Protein AF-A0A947YCX5-F1 (afdb_monomer)

Sequence (75 aa):
LFVFVLNKDIPATNNSAERALRHSVIARKISGGTRSAKGSKTKEVLSSLFGTWDTKGLNPLKECGKLLTNPNYAI

Solvent-accessible surface area (backbone atoms only — not comparable to full-atom values): 4646 Å² total; per-residue (Å²): 141,64,64,35,80,82,34,85,89,42,70,89,58,84,49,73,68,59,57,66,45,46,62,59,55,51,49,31,67,75,67,70,53,64,93,43,72,69,51,43,51,52,51,51,54,49,52,50,54,52,50,52,30,53,77,68,73,44,61,58,69,62,52,49,52,51,56,77,68,38,83,89,66,72,127

pLDDT: mean 88.91, std 9.34, range [49.09, 97.69]

Radius of gyration: 16.47 Å; Cα contacts (8 Å, |Δi|>4): 27; chains: 1; bounding box: 42×24×40 Å

Secondary structure (DSSP, 8-state):
--HHHH-TTS-SSPPHHHHHHHHHHHHHHHH---SSHHHHHHHHHHHHHHHHHHHTT--HHHHHHHHHH-GGG--

Mean predicted aligned error: 6.35 Å

Structure (mmCIF, N/CA/C/O backbone):
data_AF-A0A947YCX5-F1
#
_entry.id   AF-A0A947YCX5-F1
#
loop_
_atom_site.group_PDB
_atom_site.id
_atom_site.type_symbol
_atom_site.label_atom_id
_atom_site.label_alt_id
_atom_site.label_comp_id
_atom_site.label_asym_id
_atom_site.label_entity_id
_atom_site.label_seq_id
_atom_site.pdbx_PDB_ins_code
_atom_site.Cartn_x
_atom_site.Cartn_y
_atom_site.Cartn_z
_atom_site.occupancy
_atom_site.B_iso_or_equiv
_atom_site.auth_seq_id
_atom_site.auth_comp_id
_atom_site.auth_asym_id
_atom_site.auth_atom_id
_atom_site.pdbx_PDB_model_num
ATOM 1 N N . LEU A 1 1 ? 22.915 -7.117 -8.274 1.00 66.00 1 LEU A N 1
ATOM 2 C CA . LEU A 1 1 ? 22.753 -5.684 -8.613 1.00 66.00 1 LEU A CA 1
ATOM 3 C C . LEU A 1 1 ? 22.859 -5.409 -10.123 1.00 66.00 1 LEU A C 1
ATOM 5 O O . LEU A 1 1 ? 22.114 -4.571 -10.596 1.00 66.00 1 LEU A O 1
ATOM 9 N N . PHE A 1 2 ? 23.678 -6.138 -10.903 1.00 81.62 2 PHE A N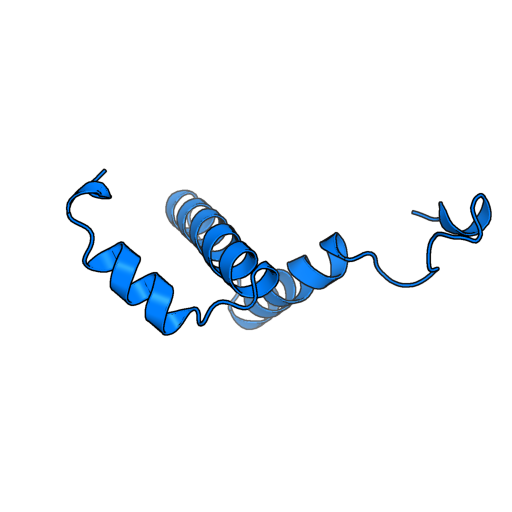 1
ATOM 10 C CA . PHE A 1 2 ? 23.887 -5.873 -12.346 1.00 81.62 2 PHE A CA 1
ATOM 11 C C . PHE A 1 2 ? 23.463 -7.022 -13.284 1.00 81.62 2 PHE A C 1
ATOM 13 O O . PHE A 1 2 ? 24.161 -7.341 -14.240 1.00 81.62 2 PHE A O 1
ATOM 20 N N . VAL A 1 3 ? 22.329 -7.681 -13.021 1.00 83.12 3 VAL A N 1
ATOM 21 C CA . VAL A 1 3 ? 21.891 -8.853 -13.820 1.00 83.12 3 VAL A CA 1
ATOM 22 C C . VAL A 1 3 ? 21.649 -8.487 -15.295 1.00 83.12 3 VAL A C 1
ATOM 24 O O . VAL A 1 3 ? 21.888 -9.307 -16.176 1.00 83.12 3 VAL A O 1
ATOM 27 N N . PHE A 1 4 ? 21.292 -7.230 -15.577 1.00 85.44 4 PHE A N 1
ATOM 28 C CA . PHE A 1 4 ? 21.138 -6.697 -16.935 1.00 85.44 4 PHE A CA 1
ATOM 29 C C . PHE A 1 4 ? 22.424 -6.729 -17.784 1.00 85.44 4 PHE A C 1
ATOM 31 O O . PHE A 1 4 ? 22.356 -6.671 -19.006 1.00 85.44 4 PHE A O 1
ATOM 38 N N . VAL A 1 5 ? 23.608 -6.833 -17.162 1.00 90.38 5 VAL A N 1
ATOM 39 C CA . VAL A 1 5 ? 24.884 -6.989 -17.886 1.00 90.38 5 VAL A CA 1
ATOM 40 C C . VAL A 1 5 ? 24.991 -8.385 -18.503 1.00 90.38 5 VAL A C 1
ATOM 42 O O . VAL A 1 5 ? 25.564 -8.546 -19.576 1.00 90.38 5 VAL A O 1
ATOM 45 N N . LEU A 1 6 ? 24.419 -9.392 -17.835 1.00 93.81 6 LEU A N 1
ATOM 46 C CA . LEU A 1 6 ? 24.436 -10.789 -18.273 1.00 93.81 6 LEU A CA 1
ATOM 47 C C . LEU A 1 6 ? 23.209 -11.154 -19.119 1.00 93.81 6 LEU A C 1
ATOM 49 O O . LEU A 1 6 ? 23.275 -12.087 -19.914 1.00 93.81 6 LEU A O 1
ATOM 53 N N . ASN A 1 7 ? 22.096 -10.433 -18.958 1.00 88.56 7 ASN A N 1
ATOM 54 C CA . ASN A 1 7 ? 20.846 -10.688 -19.667 1.00 88.56 7 ASN A CA 1
ATOM 55 C C . ASN A 1 7 ? 20.240 -9.379 -20.206 1.00 88.56 7 ASN A C 1
ATOM 57 O O . ASN A 1 7 ? 19.780 -8.541 -19.432 1.00 88.56 7 ASN A O 1
ATOM 61 N N . LYS A 1 8 ? 20.203 -9.246 -21.539 1.00 86.50 8 LYS A N 1
ATOM 62 C CA . LYS A 1 8 ? 19.722 -8.053 -22.260 1.00 86.50 8 LYS A CA 1
ATOM 63 C C . LYS A 1 8 ? 18.212 -7.818 -22.140 1.00 86.50 8 LYS A C 1
ATOM 65 O O . LYS A 1 8 ? 17.774 -6.693 -22.360 1.00 86.50 8 LYS A O 1
ATOM 70 N N . ASP A 1 9 ? 17.438 -8.838 -21.770 1.00 87.94 9 ASP A N 1
ATOM 71 C CA . ASP A 1 9 ? 15.986 -8.726 -21.581 1.00 87.94 9 ASP A CA 1
ATOM 72 C C . ASP A 1 9 ? 15.629 -8.048 -20.250 1.00 87.94 9 ASP A C 1
ATOM 74 O O . ASP A 1 9 ? 14.489 -7.636 -20.028 1.00 87.94 9 ASP A O 1
ATOM 78 N N . ILE A 1 10 ? 16.603 -7.914 -19.344 1.00 83.31 10 ILE A N 1
ATOM 79 C CA . ILE A 1 10 ? 16.417 -7.246 -18.061 1.00 83.31 10 ILE 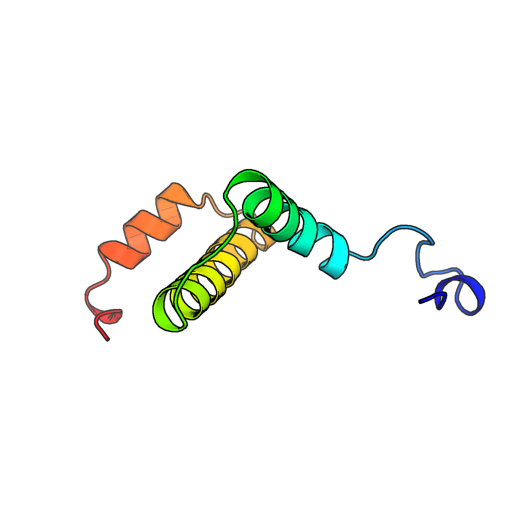A CA 1
ATOM 80 C C . ILE A 1 10 ? 16.797 -5.770 -18.221 1.00 83.31 10 ILE A C 1
ATOM 82 O O . ILE A 1 10 ? 17.949 -5.467 -18.533 1.00 83.31 10 ILE A O 1
ATOM 86 N N . PRO A 1 11 ? 15.879 -4.823 -17.969 1.00 82.88 11 PRO A N 1
ATOM 87 C CA . PRO A 1 11 ? 16.199 -3.408 -18.068 1.00 82.88 11 PRO A CA 1
ATOM 88 C C . PRO A 1 11 ? 17.242 -2.999 -17.018 1.00 82.88 11 PRO A C 1
ATOM 90 O O . PRO A 1 11 ? 17.180 -3.410 -15.862 1.00 82.88 11 PRO A O 1
ATOM 93 N N . ALA A 1 12 ? 18.168 -2.120 -17.411 1.00 84.25 12 ALA A N 1
ATOM 94 C CA . ALA A 1 12 ? 19.208 -1.564 -16.534 1.00 84.25 12 ALA A CA 1
ATOM 95 C C . ALA A 1 12 ? 18.685 -0.532 -15.512 1.00 84.25 12 ALA A C 1
ATOM 97 O O . ALA A 1 12 ? 19.457 0.082 -14.777 1.00 84.25 12 ALA A O 1
ATOM 98 N N . THR A 1 13 ? 17.374 -0.300 -15.491 1.00 82.38 13 THR A N 1
ATOM 99 C CA . THR A 1 13 ? 16.713 0.626 -14.572 1.00 82.38 13 THR A CA 1
ATOM 100 C C . THR A 1 13 ? 16.322 -0.092 -13.282 1.00 82.38 13 THR A C 1
ATOM 102 O O . THR A 1 13 ? 16.193 -1.317 -13.262 1.00 82.38 13 THR A O 1
ATOM 105 N N . ASN A 1 14 ? 16.114 0.663 -12.193 1.00 74.25 14 ASN A N 1
ATOM 106 C CA . ASN A 1 14 ? 15.651 0.090 -10.924 1.00 74.25 14 ASN A CA 1
ATOM 107 C C . ASN A 1 14 ? 14.448 -0.820 -11.158 1.00 74.25 14 ASN A C 1
ATOM 109 O O . ASN A 1 14 ? 13.471 -0.403 -11.788 1.00 74.25 14 ASN A O 1
ATOM 113 N N . ASN A 1 15 ? 14.514 -2.038 -10.629 1.00 82.56 15 ASN A N 1
ATOM 114 C CA . ASN A 1 15 ? 13.487 -3.050 -10.842 1.00 82.56 15 ASN A CA 1
ATOM 115 C C . ASN A 1 15 ? 12.132 -2.619 -10.238 1.00 82.56 15 ASN A C 1
ATOM 117 O O . ASN A 1 15 ? 12.028 -1.660 -9.466 1.00 82.56 15 ASN A O 1
ATOM 121 N N . SER A 1 16 ? 11.059 -3.318 -10.611 1.00 80.81 16 SER A N 1
ATOM 122 C CA . SER A 1 16 ? 9.704 -3.018 -10.128 1.00 80.81 16 SER A CA 1
ATOM 123 C C . SER A 1 16 ? 9.605 -3.025 -8.598 1.00 80.81 16 SER A C 1
ATOM 125 O O . SER A 1 16 ? 8.954 -2.146 -8.035 1.00 80.81 16 SER A O 1
ATOM 127 N N . ALA A 1 17 ? 10.300 -3.948 -7.927 1.00 79.50 17 ALA A N 1
ATOM 128 C CA . ALA A 1 17 ? 10.310 -4.047 -6.471 1.00 79.50 17 ALA A CA 1
ATOM 129 C C . ALA A 1 17 ? 10.962 -2.819 -5.804 1.00 79.50 17 ALA A C 1
ATOM 131 O O . ALA A 1 17 ? 10.400 -2.230 -4.882 1.00 79.50 17 ALA A O 1
ATOM 132 N N . GLU A 1 18 ? 12.106 -2.362 -6.307 1.00 83.44 18 GLU A N 1
ATOM 133 C CA . GLU A 1 18 ? 12.798 -1.163 -5.826 1.00 83.44 18 GLU A CA 1
ATOM 134 C C . GLU A 1 18 ? 11.964 0.103 -6.041 1.00 83.44 18 GLU A C 1
ATOM 136 O O . GLU A 1 18 ? 11.920 0.976 -5.171 1.00 83.44 18 GLU A O 1
ATOM 141 N N . ARG A 1 19 ? 11.270 0.211 -7.183 1.00 85.38 19 ARG A N 1
ATOM 142 C CA . ARG A 1 19 ? 10.355 1.334 -7.440 1.00 85.38 19 ARG A CA 1
ATOM 143 C C . ARG A 1 19 ? 9.163 1.319 -6.489 1.00 85.38 19 ARG A C 1
ATOM 145 O O . ARG A 1 19 ? 8.816 2.375 -5.964 1.00 85.38 19 ARG A O 1
ATOM 152 N N . ALA A 1 20 ? 8.590 0.147 -6.218 1.00 84.19 20 ALA A N 1
ATOM 153 C CA . ALA A 1 20 ? 7.490 0.003 -5.268 1.00 84.19 20 ALA A CA 1
ATOM 154 C C . ALA A 1 20 ? 7.892 0.465 -3.855 1.00 84.19 20 ALA A C 1
ATOM 156 O O . ALA A 1 20 ? 7.129 1.163 -3.186 1.00 84.19 20 ALA A O 1
ATOM 157 N N . LEU A 1 21 ? 9.126 0.173 -3.425 1.00 85.69 21 LEU A N 1
ATOM 158 C CA . LEU A 1 21 ? 9.639 0.599 -2.120 1.00 85.69 21 LEU A CA 1
ATOM 159 C C . LEU A 1 21 ? 9.856 2.115 -2.008 1.00 85.69 21 LEU A C 1
ATOM 161 O O . LEU A 1 21 ? 9.800 2.646 -0.895 1.00 85.69 21 LEU A O 1
ATOM 165 N N . ARG A 1 22 ? 10.075 2.824 -3.127 1.00 88.44 22 ARG A N 1
ATOM 166 C CA . ARG A 1 22 ? 10.485 4.241 -3.171 1.00 88.44 22 ARG A CA 1
ATOM 167 C C . ARG A 1 22 ? 9.580 5.151 -2.334 1.00 88.44 22 ARG A C 1
ATOM 169 O O . ARG A 1 22 ? 10.081 5.982 -1.576 1.00 88.44 22 ARG A O 1
ATOM 176 N N . HIS A 1 23 ? 8.267 4.950 -2.415 1.00 88.25 23 HIS A N 1
ATOM 177 C CA . HIS A 1 23 ? 7.281 5.729 -1.663 1.00 88.25 23 HIS A CA 1
ATOM 178 C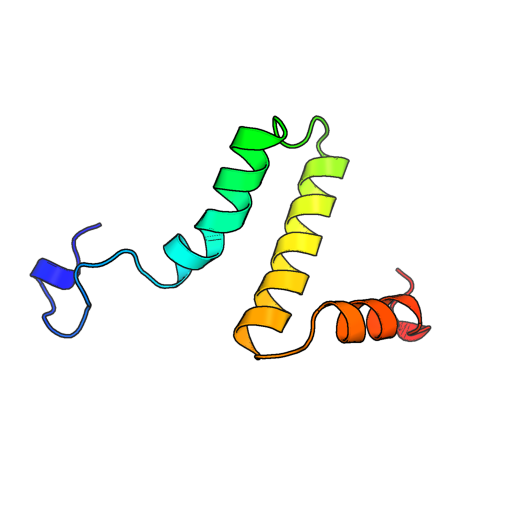 C . HIS A 1 23 ? 7.461 5.579 -0.147 1.00 88.25 23 HIS A C 1
ATOM 180 O O . HIS A 1 23 ? 7.464 6.572 0.583 1.00 88.25 23 HIS A O 1
ATOM 186 N N . SER A 1 24 ? 7.689 4.355 0.332 1.00 89.94 24 SER A N 1
ATOM 187 C CA . SER A 1 24 ? 7.880 4.073 1.757 1.00 89.94 24 SER A CA 1
ATOM 188 C C . SER A 1 24 ? 9.198 4.635 2.296 1.00 89.94 24 SER A C 1
ATOM 190 O O . SER A 1 24 ? 9.222 5.153 3.415 1.00 89.94 24 SER A O 1
ATOM 192 N N . VAL A 1 25 ? 10.281 4.613 1.509 1.00 91.56 25 VAL A N 1
ATOM 193 C CA . VAL A 1 25 ? 11.571 5.206 1.922 1.00 91.56 25 VAL A CA 1
ATOM 194 C C . VAL A 1 25 ? 11.492 6.731 1.993 1.00 91.56 25 VAL A C 1
ATOM 196 O O . VAL A 1 25 ? 11.982 7.321 2.955 1.00 91.56 25 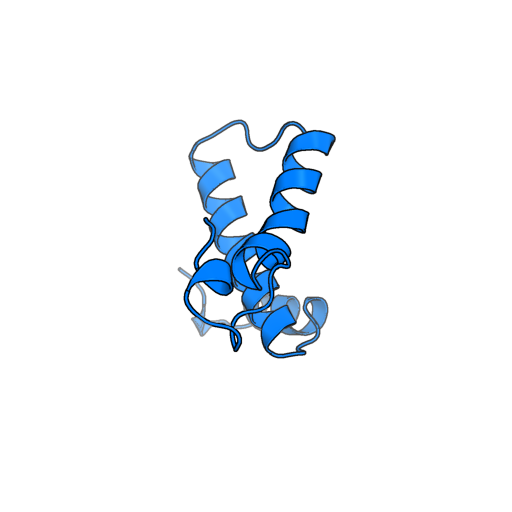VAL A O 1
ATOM 199 N N . ILE A 1 26 ? 10.839 7.368 1.014 1.00 94.12 26 ILE A N 1
ATOM 200 C CA . ILE A 1 26 ? 10.613 8.821 1.008 1.00 94.12 26 ILE A CA 1
ATOM 201 C C . ILE A 1 26 ? 9.744 9.221 2.201 1.00 94.12 26 ILE A C 1
ATOM 203 O O . ILE A 1 26 ? 10.123 10.116 2.955 1.00 94.12 26 ILE A O 1
ATOM 207 N N . ALA A 1 27 ? 8.627 8.522 2.425 1.00 92.25 27 ALA A N 1
ATOM 208 C CA . ALA A 1 27 ? 7.743 8.790 3.554 1.00 92.25 27 ALA A CA 1
ATOM 209 C C . ALA A 1 27 ? 8.490 8.684 4.890 1.00 92.25 27 ALA A C 1
ATOM 211 O O . ALA A 1 27 ? 8.387 9.583 5.717 1.00 92.25 27 ALA A O 1
ATOM 212 N N . ARG A 1 28 ? 9.309 7.638 5.077 1.00 93.94 28 ARG A N 1
ATOM 213 C CA . ARG A 1 28 ? 10.156 7.485 6.269 1.00 93.94 28 ARG A CA 1
ATOM 214 C C . ARG A 1 28 ? 11.147 8.639 6.422 1.00 93.94 28 ARG A C 1
ATOM 216 O O . ARG A 1 28 ? 11.341 9.105 7.541 1.00 93.94 28 ARG A O 1
ATOM 223 N N . LYS A 1 29 ? 11.783 9.079 5.332 1.00 96.00 29 LYS A N 1
ATOM 224 C CA . LYS A 1 29 ? 12.753 10.183 5.358 1.00 96.00 29 LYS A CA 1
ATOM 225 C C . LYS A 1 29 ? 12.097 11.498 5.779 1.00 96.00 29 LYS A C 1
ATOM 227 O O . LYS A 1 29 ? 12.677 12.221 6.577 1.00 96.00 29 LYS A O 1
ATOM 232 N N . ILE A 1 30 ? 10.902 11.780 5.263 1.00 96.94 30 ILE A N 1
ATOM 233 C CA . ILE A 1 30 ? 10.157 13.010 5.560 1.00 96.94 30 ILE A CA 1
ATOM 234 C C . ILE A 1 30 ? 9.564 12.966 6.975 1.00 96.94 30 ILE A C 1
ATOM 236 O O . ILE A 1 30 ? 9.657 13.943 7.708 1.00 96.94 30 ILE A O 1
ATOM 240 N N . SER A 1 31 ? 8.969 11.840 7.378 1.00 93.94 31 SER A N 1
ATOM 241 C CA . SER A 1 31 ? 8.223 11.734 8.640 1.00 93.94 31 SER A CA 1
ATOM 242 C C . SER A 1 31 ? 9.065 11.298 9.845 1.00 93.94 31 SER A C 1
ATOM 244 O O . SER A 1 31 ? 8.535 11.197 10.948 1.00 93.94 31 SER A O 1
ATOM 246 N N . GLY A 1 32 ? 10.335 10.928 9.645 1.00 95.31 32 GLY A N 1
ATOM 247 C CA . GLY A 1 32 ? 11.174 10.299 10.673 1.00 95.31 32 GLY A CA 1
ATOM 248 C C . GLY A 1 32 ? 10.845 8.825 10.963 1.00 95.31 32 GLY A C 1
ATOM 249 O O . GLY A 1 32 ? 11.423 8.239 11.876 1.00 95.31 32 GLY A O 1
ATOM 250 N N . GLY A 1 33 ? 9.953 8.200 10.186 1.00 93.88 33 GLY A N 1
ATOM 251 C CA . GLY A 1 33 ? 9.589 6.788 10.335 1.00 93.88 33 GLY A CA 1
ATOM 252 C C . GLY A 1 3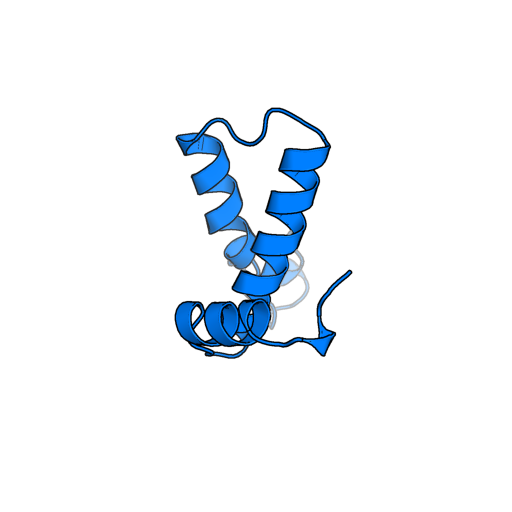3 ? 8.753 6.462 11.578 1.00 93.88 33 GLY A C 1
ATOM 253 O O . GLY A 1 33 ? 8.038 7.302 12.117 1.00 93.88 33 GLY A O 1
ATOM 254 N N . THR A 1 34 ? 8.798 5.197 11.998 1.00 95.81 34 THR A N 1
ATOM 255 C CA . THR A 1 34 ? 8.069 4.663 13.157 1.00 95.81 34 THR A CA 1
ATOM 256 C C . THR A 1 34 ? 8.959 4.652 14.404 1.00 95.81 34 THR A C 1
ATOM 258 O O . THR A 1 34 ? 10.170 4.469 14.310 1.00 95.81 34 THR A O 1
ATOM 261 N N . ARG A 1 35 ? 8.361 4.836 15.591 1.00 95.94 35 ARG A N 1
ATOM 262 C CA . ARG A 1 35 ? 9.074 4.893 16.888 1.00 95.94 35 ARG A CA 1
ATOM 263 C C . ARG A 1 35 ? 8.806 3.702 17.816 1.00 95.94 35 ARG A C 1
ATOM 265 O O . ARG A 1 35 ? 9.211 3.717 18.971 1.00 95.94 35 ARG A O 1
ATOM 272 N N . SER A 1 36 ? 8.102 2.677 17.339 1.00 97.50 36 SER A N 1
ATOM 273 C CA . SER A 1 36 ? 7.807 1.468 18.115 1.00 97.50 36 SER A CA 1
ATOM 274 C C . SER A 1 36 ? 7.691 0.245 17.211 1.00 97.50 36 SER A C 1
ATOM 276 O O . SER A 1 36 ? 7.337 0.373 16.037 1.00 97.50 36 SER A O 1
ATOM 278 N N . ALA A 1 37 ? 7.937 -0.947 17.763 1.00 97.69 37 ALA A N 1
ATOM 279 C CA . ALA A 1 37 ? 7.781 -2.211 17.038 1.00 97.69 37 ALA A CA 1
ATOM 280 C C . ALA A 1 37 ? 6.347 -2.393 16.512 1.00 97.69 37 ALA A C 1
ATOM 282 O O . ALA A 1 37 ? 6.150 -2.740 15.348 1.00 97.69 37 ALA A O 1
ATOM 283 N N . LYS A 1 38 ? 5.344 -2.057 17.338 1.00 97.56 38 LYS A N 1
ATOM 284 C CA . LYS A 1 38 ? 3.930 -2.057 16.938 1.00 97.56 38 LYS A CA 1
ATOM 285 C C . LYS A 1 38 ? 3.685 -1.117 15.756 1.00 97.56 38 LYS A C 1
ATOM 287 O O . LYS A 1 38 ? 3.088 -1.530 14.770 1.00 97.56 38 LYS A O 1
ATOM 292 N N . GLY A 1 39 ? 4.196 0.115 15.820 1.00 96.38 39 GLY A N 1
ATOM 293 C CA . GLY A 1 39 ? 4.066 1.086 14.732 1.00 96.38 39 GLY A CA 1
ATOM 294 C C . GLY A 1 39 ? 4.730 0.614 13.437 1.00 96.38 39 GLY A C 1
ATOM 295 O O . GLY A 1 39 ? 4.134 0.734 12.368 1.00 96.38 39 GLY A O 1
ATOM 296 N N . SER A 1 40 ? 5.926 0.024 13.529 1.00 95.19 40 SER A N 1
ATOM 297 C CA . SER A 1 40 ? 6.617 -0.584 12.385 1.00 95.19 40 SER A CA 1
ATOM 298 C C . SER A 1 40 ? 5.782 -1.692 11.754 1.00 95.19 40 SER A C 1
ATOM 300 O O . SER A 1 40 ? 5.585 -1.675 10.541 1.00 95.19 40 SER A O 1
ATOM 302 N N . LYS A 1 41 ? 5.217 -2.595 12.567 1.00 96.19 41 LYS A N 1
ATOM 303 C CA . LYS A 1 41 ? 4.391 -3.689 12.050 1.00 96.19 41 LYS A CA 1
ATOM 304 C C . LYS A 1 41 ? 3.107 -3.185 11.397 1.00 96.19 41 LYS A C 1
ATOM 306 O O . LYS A 1 41 ? 2.760 -3.637 10.311 1.00 96.19 41 LYS A O 1
ATOM 311 N N . THR A 1 42 ? 2.434 -2.206 12.000 1.00 94.38 42 THR A N 1
ATOM 312 C CA . THR A 1 42 ? 1.265 -1.564 11.386 1.00 94.38 42 THR A CA 1
ATOM 313 C C . THR A 1 42 ? 1.628 -0.929 10.044 1.00 94.38 42 THR A C 1
ATOM 315 O O . THR A 1 42 ? 0.928 -1.145 9.057 1.00 94.38 42 THR A O 1
ATOM 318 N N . LYS A 1 43 ? 2.738 -0.181 9.967 1.00 93.50 43 LYS A N 1
ATOM 319 C CA . LYS A 1 43 ? 3.173 0.466 8.722 1.00 93.50 43 LYS A CA 1
ATOM 320 C C . LYS A 1 43 ? 3.512 -0.550 7.630 1.00 93.50 43 LYS A C 1
ATOM 322 O O . LYS A 1 43 ? 3.165 -0.312 6.477 1.00 93.50 43 LYS A O 1
ATOM 327 N N . GLU A 1 44 ? 4.155 -1.658 7.987 1.00 93.25 44 GLU A N 1
ATOM 328 C CA . GLU A 1 44 ? 4.473 -2.771 7.085 1.00 93.25 44 GLU A CA 1
ATOM 329 C C . GLU A 1 44 ? 3.200 -3.392 6.490 1.00 93.25 44 GLU A C 1
ATOM 331 O O . GLU A 1 44 ? 3.068 -3.468 5.268 1.00 93.25 44 GLU A O 1
ATOM 336 N N . VAL A 1 45 ? 2.229 -3.753 7.338 1.00 93.81 45 VAL A N 1
ATOM 337 C CA . VAL A 1 45 ? 0.949 -4.341 6.906 1.00 93.81 45 VAL A CA 1
ATOM 338 C C . VAL A 1 45 ? 0.189 -3.382 5.993 1.00 93.81 45 VAL A C 1
ATOM 340 O O . VAL A 1 45 ? -0.224 -3.771 4.901 1.00 93.81 45 VAL A O 1
ATOM 343 N N . LEU A 1 46 ? 0.057 -2.113 6.391 1.00 93.00 46 LEU A N 1
ATOM 344 C CA . LEU A 1 46 ? -0.621 -1.110 5.572 1.00 93.00 46 LEU A CA 1
ATOM 345 C C . LEU A 1 46 ? 0.098 -0.915 4.231 1.00 93.00 46 LEU A C 1
ATOM 347 O O . LEU A 1 46 ? -0.549 -0.949 3.190 1.00 93.00 46 LEU A O 1
ATOM 351 N N . SER A 1 47 ? 1.428 -0.769 4.222 1.00 91.75 47 SER A N 1
ATOM 352 C CA . SER A 1 47 ? 2.196 -0.611 2.977 1.00 91.75 47 SER A CA 1
ATOM 353 C C . SER A 1 47 ? 1.990 -1.784 2.016 1.00 91.75 47 SER A C 1
ATOM 355 O O . SER A 1 47 ? 1.931 -1.563 0.809 1.00 91.75 47 SER A O 1
ATOM 357 N N . SER A 1 48 ? 1.867 -3.007 2.537 1.00 91.94 48 SER A N 1
ATOM 358 C CA . SER A 1 48 ? 1.583 -4.202 1.738 1.00 91.94 48 SER A CA 1
ATOM 359 C C . SER A 1 48 ? 0.170 -4.179 1.142 1.00 91.94 48 SER A C 1
ATOM 361 O O . SER A 1 48 ? 0.006 -4.394 -0.060 1.00 91.94 48 SER A O 1
ATOM 363 N N . LEU A 1 49 ? -0.848 -3.840 1.945 1.00 93.81 49 LEU A N 1
ATOM 364 C CA . LEU A 1 49 ? -2.238 -3.724 1.482 1.00 93.81 49 LEU A CA 1
ATOM 365 C C . LEU A 1 49 ? -2.375 -2.672 0.374 1.00 93.81 49 LEU A C 1
ATOM 367 O O . LEU A 1 49 ? -2.850 -2.979 -0.719 1.00 93.81 49 LEU A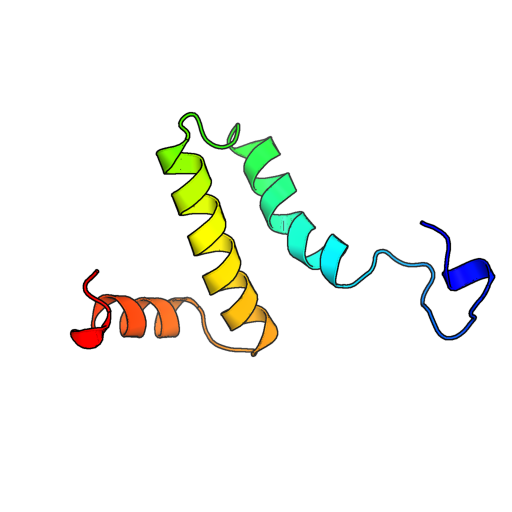 O 1
ATOM 371 N N . PHE A 1 50 ? -1.888 -1.456 0.632 1.00 92.62 50 PHE A N 1
ATOM 372 C CA . PHE A 1 50 ? -1.948 -0.354 -0.326 1.00 92.62 50 PHE A CA 1
ATOM 373 C C . PHE A 1 50 ? -1.150 -0.657 -1.600 1.00 92.62 50 PHE A C 1
ATOM 375 O O . PHE A 1 50 ? -1.657 -0.428 -2.695 1.00 92.62 50 PHE A O 1
ATOM 382 N N . GLY A 1 51 ? 0.052 -1.232 -1.476 1.00 91.31 51 GLY A N 1
ATOM 383 C CA . GLY A 1 51 ? 0.855 -1.641 -2.633 1.00 91.31 51 GLY A CA 1
ATOM 384 C C . GLY A 1 51 ? 0.190 -2.738 -3.470 1.00 91.31 51 GLY A C 1
ATOM 385 O O . GLY A 1 51 ? 0.277 -2.725 -4.698 1.00 91.31 51 GLY A O 1
ATOM 386 N N . THR A 1 52 ? -0.531 -3.659 -2.827 1.00 92.50 52 THR A N 1
ATOM 387 C CA . THR A 1 52 ? -1.292 -4.710 -3.518 1.00 92.50 52 THR A CA 1
ATOM 388 C C . THR A 1 52 ? -2.461 -4.127 -4.305 1.00 92.50 52 THR A C 1
ATOM 390 O O . THR A 1 52 ? -2.689 -4.529 -5.445 1.00 92.50 52 THR A O 1
ATOM 393 N N . TRP A 1 53 ? -3.210 -3.188 -3.721 1.00 95.00 53 TRP A N 1
ATOM 394 C CA . TRP A 1 53 ? -4.308 -2.517 -4.420 1.00 95.00 53 TRP A CA 1
ATOM 395 C C . TRP A 1 53 ? -3.807 -1.695 -5.606 1.00 95.00 53 TRP A C 1
ATOM 397 O O . TRP A 1 53 ? -4.376 -1.813 -6.688 1.00 95.00 53 TRP A O 1
ATOM 407 N N . ASP A 1 54 ? -2.705 -0.963 -5.436 1.00 91.12 54 ASP A N 1
ATOM 408 C CA . ASP A 1 54 ? -2.066 -0.185 -6.502 1.00 91.12 54 ASP A CA 1
ATOM 409 C C . ASP A 1 54 ? -1.611 -1.076 -7.669 1.00 91.12 54 ASP A C 1
ATOM 411 O O . ASP A 1 54 ? -1.984 -0.848 -8.818 1.00 91.12 54 ASP A O 1
ATOM 415 N N . THR A 1 55 ? -0.922 -2.184 -7.371 1.00 90.56 55 THR A N 1
ATOM 416 C CA . THR A 1 55 ? -0.465 -3.148 -8.393 1.00 90.56 55 THR A CA 1
ATOM 417 C C . THR A 1 55 ? -1.631 -3.778 -9.167 1.00 90.56 55 THR A C 1
ATOM 419 O O . THR A 1 55 ? -1.483 -4.143 -10.330 1.00 90.56 55 THR A O 1
ATOM 422 N N . LYS A 1 56 ? -2.806 -3.900 -8.538 1.00 94.50 56 LYS A N 1
ATOM 423 C CA . LYS A 1 56 ? -4.037 -4.408 -9.165 1.00 94.50 56 LYS A CA 1
ATOM 424 C C . LYS A 1 56 ? -4.864 -3.321 -9.868 1.00 94.50 56 LYS A C 1
ATOM 426 O O . LYS A 1 56 ? -5.921 -3.644 -10.404 1.00 94.50 56 LYS A O 1
ATOM 431 N N . GLY A 1 57 ? -4.439 -2.056 -9.844 1.00 95.44 57 GLY A N 1
ATOM 432 C CA . GLY A 1 57 ? -5.203 -0.931 -10.395 1.00 95.44 57 GLY A CA 1
ATOM 433 C C . GLY A 1 57 ? -6.502 -0.633 -9.635 1.00 95.44 57 GLY A C 1
ATOM 434 O O . GLY A 1 57 ? -7.450 -0.098 -10.208 1.00 95.44 57 GLY A O 1
ATOM 435 N N . LEU A 1 58 ? -6.583 -1.009 -8.356 1.00 96.88 58 LEU A N 1
ATOM 436 C CA . LEU A 1 58 ? -7.756 -0.786 -7.513 1.00 96.88 58 LEU A CA 1
ATOM 437 C C . LEU A 1 58 ? -7.681 0.575 -6.818 1.00 96.88 58 LEU A C 1
ATOM 439 O O . LEU A 1 58 ? -6.611 1.022 -6.416 1.00 96.88 58 LEU A O 1
ATOM 443 N N . ASN A 1 59 ? -8.836 1.214 -6.610 1.00 96.12 59 ASN A N 1
ATOM 444 C CA . ASN A 1 59 ? -8.908 2.466 -5.860 1.00 96.12 59 ASN A CA 1
ATOM 445 C C . ASN A 1 59 ? -8.678 2.203 -4.356 1.00 96.12 59 ASN A C 1
ATOM 447 O O . ASN A 1 59 ? -9.536 1.580 -3.719 1.00 96.12 59 ASN A O 1
ATOM 451 N N . PRO A 1 60 ? -7.594 2.719 -3.748 1.00 93.50 60 PRO A N 1
ATOM 452 C CA . PRO A 1 60 ? -7.256 2.359 -2.375 1.00 93.50 60 PRO A CA 1
ATOM 453 C C . PRO A 1 60 ? -8.256 2.844 -1.325 1.00 93.50 60 PRO A C 1
ATOM 455 O O . PRO A 1 60 ? -8.439 2.187 -0.304 1.00 93.50 60 PRO A O 1
ATOM 458 N N . LEU A 1 61 ? -8.925 3.976 -1.564 1.00 94.38 61 LEU A N 1
ATOM 459 C CA . LEU A 1 61 ? -9.931 4.505 -0.643 1.00 94.38 61 LEU A CA 1
ATOM 460 C C 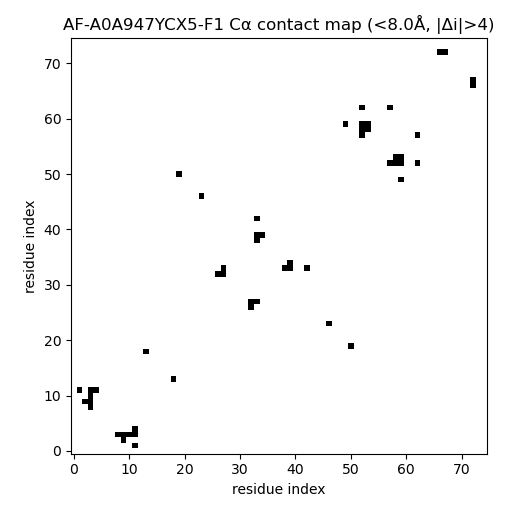. LEU A 1 61 ? -11.167 3.598 -0.611 1.00 94.38 61 LEU A C 1
ATOM 462 O O . LEU A 1 61 ? -11.682 3.285 0.463 1.00 94.38 61 LEU A O 1
ATOM 466 N N . LYS A 1 62 ? -11.603 3.120 -1.783 1.00 96.31 62 LYS A N 1
ATOM 467 C CA . LYS A 1 62 ? -12.725 2.182 -1.903 1.00 96.31 62 LYS A CA 1
ATOM 468 C C . LYS A 1 62 ? -12.409 0.839 -1.245 1.00 96.31 62 LYS A C 1
ATOM 470 O O . LYS A 1 62 ? -13.241 0.320 -0.505 1.00 96.31 62 LYS A O 1
ATOM 475 N N . GLU A 1 63 ? -11.224 0.283 -1.491 1.00 95.62 63 GLU A N 1
ATOM 476 C CA . GLU A 1 63 ? -10.824 -0.999 -0.898 1.00 95.62 63 GLU A CA 1
ATOM 477 C C . GLU A 1 63 ? -10.608 -0.900 0.617 1.00 95.62 63 GLU A C 1
ATOM 479 O O . GLU A 1 63 ? -11.019 -1.797 1.350 1.00 95.62 63 GLU A O 1
ATOM 484 N N . CYS A 1 64 ? -10.072 0.220 1.108 1.00 94.50 64 CYS A N 1
ATOM 485 C CA . CYS A 1 64 ? -9.988 0.495 2.541 1.00 94.50 64 CYS A CA 1
ATOM 486 C C . CYS A 1 64 ? -11.382 0.534 3.187 1.00 94.50 64 CYS A C 1
ATOM 488 O O . CYS A 1 64 ? -11.608 -0.120 4.202 1.00 94.50 64 CYS A O 1
ATOM 490 N N . GLY A 1 65 ? -12.345 1.223 2.564 1.00 94.81 65 GLY A N 1
ATOM 491 C CA . GLY A 1 65 ? -13.731 1.253 3.039 1.00 94.81 65 GLY A CA 1
ATOM 492 C C . GLY A 1 65 ? -14.360 -0.141 3.111 1.00 94.81 65 GLY A C 1
ATOM 493 O O . GLY A 1 65 ? -14.968 -0.489 4.122 1.00 94.81 65 GLY A O 1
ATOM 494 N N . LYS A 1 66 ? -14.158 -0.977 2.085 1.00 93.88 66 LYS A N 1
ATOM 495 C CA . LYS A 1 66 ? -14.602 -2.381 2.104 1.00 93.88 66 LYS A CA 1
ATOM 496 C C . LYS A 1 66 ? -13.942 -3.174 3.228 1.00 93.88 66 LYS A C 1
ATOM 498 O O . LYS A 1 66 ? -14.627 -3.924 3.907 1.00 93.88 66 LYS A O 1
ATOM 503 N N . LEU A 1 67 ? -12.634 -3.015 3.431 1.00 92.06 67 LEU A N 1
ATOM 504 C CA . LEU A 1 67 ? -11.900 -3.718 4.484 1.00 92.06 67 LEU A CA 1
ATOM 505 C C . LEU A 1 67 ? -12.438 -3.356 5.875 1.00 92.06 67 LEU A C 1
ATOM 507 O O . LEU A 1 67 ? -12.686 -4.246 6.678 1.00 92.06 67 LEU A O 1
ATOM 511 N N . LEU A 1 68 ? -12.660 -2.065 6.136 1.00 91.81 68 LEU A N 1
ATOM 512 C CA . LEU A 1 68 ? -13.157 -1.561 7.422 1.00 91.81 68 LEU A CA 1
ATOM 513 C C . LEU A 1 68 ? -14.612 -1.949 7.711 1.00 91.81 68 LEU A C 1
ATOM 515 O O . LEU A 1 68 ? -15.004 -2.028 8.870 1.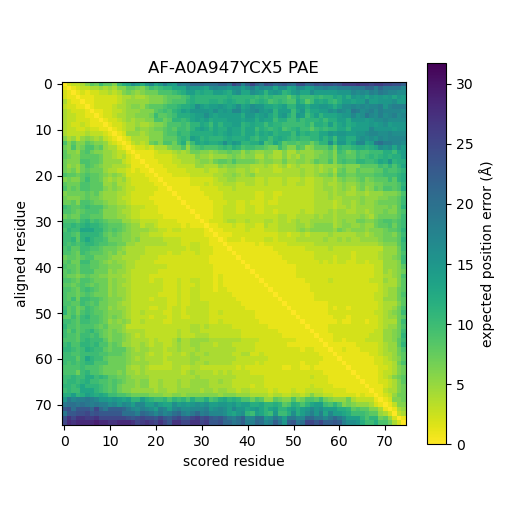00 91.81 68 LEU A O 1
ATOM 519 N N . THR A 1 69 ? -15.415 -2.162 6.668 1.00 93.88 69 THR A N 1
ATOM 520 C CA . THR A 1 69 ? -16.838 -2.517 6.790 1.00 93.88 69 THR A CA 1
ATOM 521 C C . THR A 1 69 ? -17.096 -4.016 6.675 1.00 93.88 69 THR A C 1
ATOM 523 O O . THR A 1 6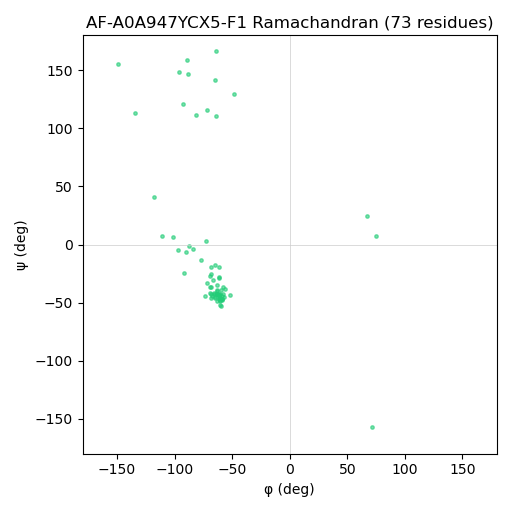9 ? -18.233 -4.444 6.855 1.00 93.88 69 THR A O 1
ATOM 526 N N . ASN A 1 70 ? -16.072 -4.827 6.388 1.00 88.38 70 ASN A N 1
ATOM 527 C CA . ASN A 1 70 ? -16.227 -6.269 6.260 1.00 88.38 70 ASN A CA 1
ATOM 528 C C . ASN A 1 70 ? -16.216 -6.932 7.651 1.00 88.38 70 ASN A C 1
ATOM 530 O O . ASN A 1 70 ? -15.156 -6.995 8.280 1.00 88.38 70 ASN A O 1
ATOM 534 N N . PRO A 1 71 ? -17.348 -7.493 8.119 1.00 77.06 71 PRO A N 1
ATOM 535 C CA . PRO A 1 71 ? -17.429 -8.128 9.434 1.00 77.06 71 PRO A CA 1
ATOM 536 C C . PRO A 1 71 ? -16.551 -9.383 9.550 1.00 77.06 71 PRO A C 1
ATOM 538 O O . PRO A 1 71 ? -16.230 -9.803 10.655 1.00 77.06 71 PRO A O 1
ATOM 541 N N . ASN A 1 72 ? -16.114 -9.959 8.424 1.00 74.69 72 ASN A N 1
ATOM 542 C CA . ASN A 1 72 ? -15.274 -11.158 8.398 1.00 74.69 72 ASN A CA 1
ATOM 543 C C . ASN A 1 72 ? -13.770 -10.873 8.567 1.00 74.69 72 ASN A C 1
ATOM 545 O O . ASN A 1 72 ? -12.981 -11.812 8.586 1.00 74.69 72 ASN A O 1
ATOM 549 N N . TYR A 1 73 ? -13.355 -9.602 8.645 1.00 66.69 73 TYR A N 1
ATOM 550 C CA . TYR A 1 73 ? -11.952 -9.208 8.846 1.00 66.69 73 TYR A CA 1
ATOM 551 C C . TYR A 1 73 ? -11.628 -8.791 10.289 1.00 66.69 73 TYR A C 1
ATOM 553 O O . TYR A 1 73 ? -10.513 -8.331 10.548 1.00 66.69 73 TYR A O 1
ATOM 561 N N . ALA A 1 74 ? -12.571 -8.948 11.226 1.00 51.53 74 ALA A N 1
ATOM 562 C CA . ALA A 1 74 ? -12.294 -8.779 12.647 1.00 51.53 74 ALA A CA 1
ATOM 563 C C . ALA A 1 74 ? -11.282 -9.850 13.096 1.00 51.53 74 ALA A C 1
ATOM 565 O O . ALA A 1 74 ? -11.588 -11.041 13.087 1.00 51.53 74 ALA A O 1
ATOM 566 N N . ILE A 1 75 ? -10.062 -9.400 13.406 1.00 49.09 75 ILE A N 1
ATOM 567 C CA . ILE A 1 75 ? -9.015 -10.189 14.073 1.00 49.09 75 ILE A CA 1
ATOM 568 C C . ILE A 1 75 ? -9.399 -10.362 15.540 1.00 49.09 75 ILE A C 1
ATOM 570 O O . ILE A 1 75 ? -9.792 -9.337 16.145 1.00 49.09 75 ILE A O 1
#

Foldseek 3Di:
DPVCVVPVVDDPDDDPVRVLCVVVVVCCVVVVADDDPVRNVVVVVVSVLQSVCVVVVHDSVVVVVCCVPPPVNDD